Protein AF-A0A8S3RXL0-F1 (afdb_monomer_lite)

Organism: Mytilus edulis (NCBI:txid6550)

Foldseek 3Di:
DVVVVVPPPPPPDQPFPLRVDDFDDLVVLLVVLVPDVLLVLLLLLLQQLLLLLVLLVVCVVVLCVVVVLPDPPDPPVVSVVVVVVVVVVNVVSCCVSVVCVVVSLVLQPQQSPPHDSCNSVVVSVVSNNVNNVVNVVVVVDPPPDNPVSVVSNVVSVVVSVVSVVPRDRDRVVVVVRVVPDDD

Sequence (183 aa):
MITVFIYFNAPPTPPSETAGMKRTDFKAGTKKLFKMLKFWHIAFMFAIPSGVYGSWGSVLDVNLKPFGISQVRDGNQNAFKRCRVLYFTCIGGSILVGGAMPLFFELSCETTYPIGEGVTTGLMTLALNLTGSMFLLLSLIPNIGSIWPNWTLIGCIVITVPMLIAFKADYKRIDVDVDNKPD

pLDDT: mean 80.63, std 11.05, range [51.31, 94.56]

Radius of gyration: 21.78 Å; chains: 1; bounding box: 60×44×61 Å

Structure (mmCIF, N/CA/C/O backbone):
data_AF-A0A8S3RXL0-F1
#
_entry.id   AF-A0A8S3RXL0-F1
#
loop_
_atom_site.group_PDB
_atom_site.id
_atom_site.type_symbol
_atom_site.label_atom_id
_atom_site.label_alt_id
_atom_site.label_comp_id
_atom_site.label_asym_id
_atom_site.label_entity_id
_atom_site.label_seq_id
_atom_site.pdbx_PDB_ins_code
_atom_site.Cartn_x
_atom_site.Cartn_y
_atom_site.Cartn_z
_atom_site.occupancy
_atom_site.B_iso_or_equiv
_atom_site.auth_seq_id
_atom_site.auth_comp_id
_atom_site.auth_asym_id
_atom_site.auth_atom_id
_atom_site.pdbx_PDB_model_num
ATOM 1 N N . MET A 1 1 ? -15.072 23.318 2.470 1.00 56.69 1 MET A N 1
ATOM 2 C CA . MET A 1 1 ? -14.786 22.687 3.781 1.00 56.69 1 MET A CA 1
ATOM 3 C C . MET A 1 1 ? -15.713 23.150 4.907 1.00 56.69 1 MET A C 1
ATOM 5 O O . MET A 1 1 ? -16.059 22.319 5.728 1.00 56.69 1 MET A O 1
ATOM 9 N N . ILE A 1 2 ? -16.199 24.399 4.931 1.00 65.38 2 ILE A N 1
ATOM 10 C CA . ILE A 1 2 ? -17.134 24.884 5.973 1.00 65.38 2 ILE A CA 1
ATOM 11 C 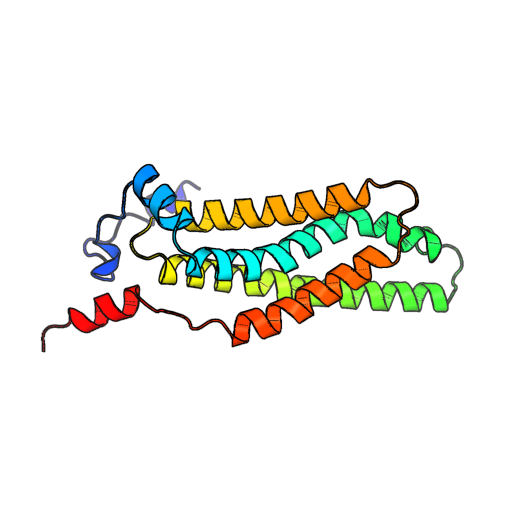C . ILE A 1 2 ? -18.509 24.177 5.920 1.00 65.38 2 ILE A C 1
ATOM 13 O O . ILE A 1 2 ? -19.096 23.886 6.954 1.00 65.38 2 ILE A O 1
ATOM 17 N N . THR A 1 3 ? -18.982 23.788 4.732 1.00 60.53 3 THR A N 1
ATOM 18 C CA . THR A 1 3 ? -20.267 23.086 4.530 1.00 60.53 3 THR A CA 1
ATOM 19 C C . THR A 1 3 ? -20.337 21.703 5.192 1.00 60.53 3 THR A C 1
ATOM 21 O O . THR A 1 3 ? -21.415 21.262 5.572 1.00 60.53 3 THR A O 1
ATOM 24 N N . VAL A 1 4 ? -19.195 21.028 5.376 1.00 65.25 4 VAL A N 1
ATOM 25 C CA . VAL A 1 4 ? -19.135 19.699 6.013 1.00 65.25 4 VAL A CA 1
ATOM 26 C C . VAL A 1 4 ? -19.498 19.797 7.496 1.00 65.25 4 VAL A C 1
ATOM 28 O O . VAL A 1 4 ? -20.237 18.957 7.993 1.00 65.25 4 VAL A O 1
ATOM 31 N N . PHE A 1 5 ? -19.064 20.862 8.176 1.00 64.38 5 PHE A N 1
ATOM 32 C CA . PHE A 1 5 ? -19.379 21.096 9.588 1.00 64.38 5 PHE A CA 1
ATOM 33 C C . PHE A 1 5 ? -20.847 21.470 9.827 1.00 64.38 5 PHE A C 1
ATOM 35 O O . PHE A 1 5 ? -21.363 21.224 10.909 1.00 64.38 5 PHE A O 1
ATOM 42 N N . ILE A 1 6 ? -21.526 22.038 8.824 1.00 68.25 6 ILE A N 1
ATOM 43 C CA . ILE A 1 6 ? -22.948 22.405 8.911 1.00 68.25 6 ILE A CA 1
ATOM 44 C C . ILE A 1 6 ? -23.845 21.185 8.636 1.00 68.25 6 ILE A C 1
ATOM 46 O O . ILE A 1 6 ? -24.902 21.052 9.246 1.00 68.25 6 ILE A O 1
ATOM 50 N N . TYR A 1 7 ? -23.426 20.285 7.738 1.00 65.75 7 TYR A N 1
ATOM 51 C CA . TYR A 1 7 ? -24.207 19.105 7.347 1.00 65.75 7 TYR A CA 1
ATOM 52 C C . TYR A 1 7 ? -24.039 17.910 8.306 1.00 65.75 7 TYR A C 1
ATOM 54 O O . TYR A 1 7 ? -24.987 17.165 8.524 1.00 65.75 7 TYR A O 1
ATOM 62 N N . PHE A 1 8 ? -22.859 17.734 8.913 1.00 62.66 8 PHE A N 1
ATOM 63 C CA . PHE A 1 8 ? -22.557 16.630 9.839 1.00 62.66 8 PHE A CA 1
ATOM 64 C C . PHE A 1 8 ? -22.743 17.014 11.316 1.00 62.66 8 PHE A C 1
ATOM 66 O O . PHE A 1 8 ? -21.878 16.745 12.151 1.00 62.66 8 PHE A O 1
ATOM 73 N N . ASN A 1 9 ? -23.880 17.611 11.676 1.00 62.53 9 ASN A N 1
ATOM 74 C CA . ASN A 1 9 ? -24.313 17.505 13.070 1.00 62.53 9 ASN A CA 1
ATOM 75 C C . ASN A 1 9 ? -24.676 16.037 13.315 1.00 62.53 9 ASN A C 1
ATOM 77 O O . ASN A 1 9 ? -25.524 15.486 12.614 1.00 62.53 9 ASN A O 1
ATOM 81 N N . ALA A 1 10 ? -23.960 15.390 14.239 1.00 63.06 10 ALA A N 1
ATOM 82 C CA . ALA A 1 10 ? -24.084 13.959 14.491 1.00 63.06 10 ALA A CA 1
ATOM 83 C C . ALA A 1 10 ? -25.563 13.580 14.720 1.00 63.06 10 ALA A C 1
ATOM 85 O O . ALA A 1 10 ? -26.230 14.246 15.519 1.00 63.06 10 ALA A O 1
ATOM 86 N N . PRO A 1 11 ? -26.092 12.559 14.018 1.00 64.69 11 PRO A N 1
ATOM 87 C CA . PRO A 1 11 ? -27.482 12.154 14.173 1.00 64.69 11 PRO A CA 1
ATOM 88 C C . PRO A 1 11 ? -27.779 11.780 15.640 1.00 64.69 11 PRO A C 1
ATOM 90 O O . PRO A 1 11 ? -26.897 11.246 16.315 1.00 64.69 11 PRO A O 1
ATOM 93 N N . PRO A 1 12 ? -29.002 12.042 16.146 1.00 66.19 12 PRO A N 1
ATOM 94 C CA . PRO A 1 12 ? -29.342 11.865 17.565 1.00 66.19 12 PRO A CA 1
ATOM 95 C C . PRO A 1 12 ? -29.183 10.433 18.084 1.00 66.19 12 PRO A C 1
ATOM 97 O O . PRO A 1 12 ? -28.989 10.227 19.280 1.00 66.19 12 PRO A O 1
ATOM 100 N N . THR A 1 13 ? -29.270 9.446 17.195 1.00 63.03 13 THR A N 1
ATOM 101 C CA . THR A 1 13 ? -29.093 8.029 17.499 1.00 63.03 13 THR A CA 1
ATOM 102 C C . THR A 1 13 ? -28.046 7.427 16.563 1.00 63.03 13 THR A C 1
ATOM 104 O O . THR A 1 13 ? -28.036 7.738 15.366 1.00 63.03 13 THR A O 1
ATOM 107 N N . PRO A 1 14 ? -27.128 6.591 17.084 1.00 64.38 14 PRO A N 1
ATOM 108 C CA . PRO A 1 14 ? -26.130 5.946 16.252 1.00 64.38 14 PRO A CA 1
ATOM 109 C C . PRO A 1 14 ? -26.826 5.004 15.255 1.00 64.38 14 PRO A C 1
ATOM 111 O O . PRO A 1 14 ? -27.780 4.319 15.619 1.00 64.38 14 PRO A O 1
ATOM 114 N N . PRO A 1 15 ? -26.360 4.942 13.998 1.00 65.56 15 PRO A N 1
ATOM 115 C CA . PRO A 1 15 ? -26.968 4.093 12.972 1.00 65.56 15 PRO A CA 1
ATOM 116 C C . PRO A 1 15 ? -26.785 2.583 13.233 1.00 65.56 15 PRO A C 1
ATOM 118 O O . PRO A 1 15 ? -27.453 1.782 12.588 1.00 65.56 15 PRO A O 1
ATOM 121 N N . SER A 1 16 ? -25.887 2.191 14.148 1.00 65.00 16 SER A N 1
ATOM 122 C CA . SER A 1 16 ? -25.687 0.813 14.625 1.00 65.00 16 SER A CA 1
ATOM 123 C C . SER A 1 16 ? -25.122 0.803 16.055 1.00 65.00 16 SER A C 1
ATOM 125 O O . SER A 1 16 ? -24.435 1.749 16.448 1.00 65.00 16 SER A O 1
ATOM 127 N N . GLU A 1 17 ? -25.340 -0.268 16.825 1.00 67.75 17 GLU A N 1
ATOM 128 C CA . GLU A 1 17 ? -24.752 -0.443 18.172 1.00 67.75 17 GLU A CA 1
ATOM 129 C C . GLU A 1 17 ? -23.215 -0.376 18.120 1.00 67.75 17 GLU A C 1
ATOM 131 O O . GLU A 1 17 ? -22.556 0.311 18.908 1.00 67.75 17 GLU A O 1
ATOM 136 N N . THR A 1 18 ? -22.624 -0.979 17.085 1.00 67.94 18 THR A N 1
ATOM 137 C CA . THR A 1 18 ? -21.187 -0.886 16.793 1.00 67.94 18 THR A CA 1
ATOM 138 C C . THR A 1 18 ? -20.679 0.534 16.521 1.00 67.94 18 THR A C 1
ATOM 140 O O . THR A 1 18 ? -19.485 0.7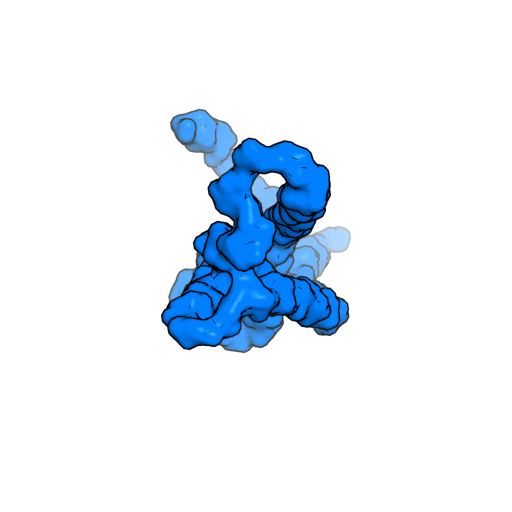84 16.715 1.00 67.94 18 THR A O 1
ATOM 143 N N . ALA A 1 19 ? -21.550 1.465 16.115 1.00 62.69 19 ALA A N 1
ATOM 144 C CA . ALA A 1 19 ? -21.222 2.880 15.931 1.00 62.69 19 ALA A CA 1
ATOM 145 C C . ALA A 1 19 ? -21.293 3.686 17.242 1.00 62.69 19 ALA A C 1
ATOM 147 O O . ALA A 1 19 ? -20.661 4.738 17.337 1.00 62.69 19 ALA A O 1
ATOM 148 N N . GLY A 1 20 ? -22.014 3.188 18.254 1.00 66.12 20 GLY A N 1
ATOM 149 C CA . GLY A 1 20 ? -22.050 3.761 19.605 1.00 66.12 20 GLY A CA 1
ATOM 150 C C . GLY A 1 20 ? -20.891 3.309 20.503 1.00 66.12 20 GLY A C 1
ATOM 151 O O . GLY A 1 20 ? -20.562 3.983 21.481 1.00 66.12 20 GLY A O 1
ATOM 152 N N . MET A 1 21 ? -20.232 2.192 20.175 1.00 69.69 21 MET A N 1
ATOM 153 C CA . MET A 1 21 ? -19.129 1.660 20.978 1.00 69.69 21 MET A CA 1
ATOM 154 C C . MET A 1 21 ? -17.854 2.513 20.911 1.00 69.69 21 MET A C 1
ATOM 156 O O . MET A 1 21 ? -17.328 2.846 19.845 1.00 69.69 21 MET A O 1
ATOM 160 N N . LYS A 1 22 ? -17.282 2.797 22.088 1.00 70.56 22 LYS A N 1
ATOM 161 C CA . LYS A 1 22 ? -16.009 3.512 22.216 1.00 70.56 22 LYS A CA 1
ATOM 162 C C . LYS A 1 22 ? -14.862 2.623 21.724 1.00 70.56 22 LYS A C 1
ATOM 164 O O . LYS A 1 22 ? -14.593 1.565 22.291 1.00 70.56 22 LYS A O 1
ATOM 169 N N . ARG A 1 23 ? -14.168 3.062 20.672 1.00 76.94 23 ARG A N 1
ATOM 170 C CA . ARG A 1 23 ? -13.001 2.347 20.131 1.00 76.94 23 ARG A CA 1
ATOM 171 C C . ARG A 1 23 ? -11.836 2.342 21.120 1.00 76.94 23 ARG A C 1
ATOM 173 O O . ARG A 1 23 ? -11.713 3.232 21.960 1.00 76.94 23 ARG A O 1
ATOM 180 N N . THR A 1 24 ? -10.967 1.340 21.006 1.00 79.69 24 THR A N 1
ATOM 181 C CA . THR A 1 24 ? -9.806 1.191 21.899 1.00 79.69 24 THR A CA 1
ATOM 182 C C . THR A 1 24 ? -8.818 2.349 21.757 1.00 79.69 24 THR A C 1
ATOM 184 O O . THR A 1 24 ? -8.573 2.804 20.638 1.00 79.69 24 THR A O 1
ATOM 187 N N . ASP A 1 25 ? -8.161 2.734 22.854 1.00 82.25 25 ASP A N 1
ATOM 188 C CA . ASP A 1 25 ? -7.094 3.742 22.850 1.00 82.25 25 ASP A CA 1
ATOM 189 C C . ASP A 1 25 ? -5.985 3.435 21.836 1.00 82.25 25 ASP A C 1
ATOM 191 O O . ASP A 1 25 ? -5.591 2.280 21.659 1.00 82.25 25 ASP A O 1
ATOM 195 N N . PHE A 1 26 ? -5.407 4.483 21.238 1.00 82.12 26 PHE A N 1
ATOM 196 C CA . PHE A 1 26 ? -4.396 4.381 20.178 1.00 82.12 26 PHE A CA 1
ATOM 197 C C . PHE A 1 26 ? -3.243 3.436 20.540 1.00 82.12 26 PHE A C 1
ATOM 199 O O . PHE A 1 26 ? -2.957 2.487 19.819 1.00 82.12 26 PHE A O 1
ATOM 206 N N . LYS A 1 27 ? -2.597 3.640 21.695 1.00 84.31 27 LYS A N 1
ATOM 207 C CA . LYS A 1 27 ? -1.425 2.845 22.106 1.00 84.31 27 LYS A CA 1
ATOM 208 C C . LYS A 1 27 ? -1.774 1.370 22.336 1.00 84.31 27 LYS A C 1
ATOM 210 O O . LYS A 1 27 ? -0.992 0.487 21.977 1.00 84.31 27 LYS A O 1
ATOM 215 N N . ALA A 1 28 ? -2.941 1.107 22.923 1.00 86.38 28 ALA A N 1
ATOM 216 C CA . ALA A 1 28 ? -3.430 -0.245 23.170 1.00 86.38 28 ALA A CA 1
ATOM 217 C C . ALA A 1 28 ? -3.821 -0.940 21.857 1.00 86.38 28 ALA A C 1
ATOM 219 O O . ALA A 1 28 ? -3.406 -2.078 21.623 1.00 86.38 28 ALA A O 1
ATOM 220 N N . GLY A 1 29 ? -4.537 -0.230 20.981 1.00 85.69 29 GLY A N 1
ATOM 221 C CA . GLY A 1 29 ? -4.917 -0.674 19.643 1.00 85.69 29 GLY A CA 1
ATOM 222 C C . GLY A 1 29 ? -3.699 -1.015 18.791 1.00 85.69 29 GLY A C 1
ATOM 223 O O . GLY A 1 29 ? -3.606 -2.131 18.294 1.00 85.69 29 GLY A O 1
ATOM 224 N N . THR A 1 30 ? -2.706 -0.126 18.730 1.00 88.25 30 THR A N 1
ATOM 225 C CA . THR A 1 30 ? -1.444 -0.354 18.013 1.00 88.25 30 THR A CA 1
ATOM 226 C C . THR A 1 30 ? -0.732 -1.604 18.526 1.00 88.25 30 THR A C 1
ATOM 228 O O . THR A 1 30 ? -0.424 -2.505 17.747 1.00 88.25 30 THR A O 1
ATOM 231 N N . LYS A 1 31 ? -0.524 -1.730 19.847 1.00 89.62 31 LYS A N 1
ATOM 232 C CA . LYS A 1 31 ? 0.142 -2.909 20.436 1.00 89.62 31 LYS A CA 1
ATOM 233 C C . LYS A 1 31 ? -0.610 -4.210 20.141 1.00 89.62 31 LYS A C 1
ATOM 235 O O . LYS A 1 31 ? 0.026 -5.244 19.934 1.00 89.62 31 LYS A O 1
ATOM 240 N N . LYS A 1 32 ? -1.944 -4.173 20.147 1.00 89.00 32 LYS A N 1
ATOM 241 C CA . LYS A 1 32 ? -2.793 -5.319 19.805 1.00 89.00 32 LYS A CA 1
ATOM 242 C C . LYS A 1 32 ? -2.653 -5.673 18.326 1.00 89.00 32 LYS A C 1
ATOM 244 O O . LYS A 1 32 ? -2.426 -6.836 18.010 1.00 89.00 32 LYS A O 1
ATOM 249 N N . LEU A 1 33 ? -2.701 -4.675 17.451 1.00 89.50 33 LEU A N 1
ATOM 250 C CA . LEU A 1 33 ? -2.641 -4.837 16.004 1.00 89.50 33 LEU A CA 1
ATOM 251 C C . LEU A 1 33 ? -1.317 -5.451 15.538 1.00 89.50 33 LEU A C 1
ATOM 253 O O . LEU A 1 33 ? -1.324 -6.388 14.746 1.00 89.50 33 LEU A O 1
ATOM 257 N N . PHE A 1 34 ? -0.193 -5.027 16.125 1.00 89.75 34 PHE A N 1
ATOM 258 C CA . PHE A 1 34 ? 1.119 -5.629 15.856 1.00 89.75 34 PHE A CA 1
ATOM 259 C C . PHE A 1 34 ? 1.166 -7.141 16.127 1.00 89.75 34 PHE A C 1
ATOM 261 O O . PHE A 1 34 ? 1.922 -7.846 15.467 1.00 89.75 34 PHE A O 1
ATOM 268 N N . LYS A 1 35 ? 0.357 -7.649 17.066 1.00 88.25 35 LYS A N 1
ATOM 269 C CA . LYS A 1 35 ? 0.287 -9.079 17.410 1.00 88.25 35 LYS A CA 1
ATOM 270 C C . LYS A 1 35 ? -0.724 -9.863 16.568 1.00 88.25 35 LYS A C 1
ATOM 272 O O . LYS A 1 35 ? -0.770 -11.087 16.662 1.00 88.25 35 LYS A O 1
ATOM 277 N N . MET A 1 36 ? -1.559 -9.191 15.777 1.00 88.50 36 MET A N 1
ATOM 278 C CA . MET A 1 36 ? -2.604 -9.839 14.990 1.00 88.50 36 MET A CA 1
ATOM 279 C C . MET A 1 36 ? -2.040 -10.324 13.654 1.00 88.50 36 MET A C 1
ATOM 281 O O . MET A 1 36 ? -1.919 -9.558 12.704 1.00 88.50 36 MET A O 1
ATOM 285 N N . LEU A 1 37 ? -1.748 -11.623 13.549 1.00 88.19 37 LEU A N 1
ATOM 286 C CA . LEU A 1 37 ? -1.218 -12.208 12.311 1.00 88.19 37 LEU A CA 1
ATOM 287 C C . LEU A 1 37 ? -2.176 -12.033 11.118 1.00 88.19 37 LEU A C 1
ATOM 289 O O . LEU A 1 37 ? -1.734 -11.729 10.016 1.00 88.19 37 LEU A O 1
ATOM 293 N N . LYS A 1 38 ? -3.492 -12.133 11.356 1.00 88.50 38 LYS A N 1
ATOM 294 C CA . LYS A 1 38 ? -4.525 -11.893 10.332 1.00 88.50 38 LYS A CA 1
ATOM 295 C C . LYS A 1 38 ? -4.448 -10.479 9.745 1.00 88.50 38 LYS A C 1
ATOM 297 O O . LYS A 1 38 ? -4.608 -10.320 8.542 1.00 88.50 38 LYS A O 1
ATOM 302 N N . PHE A 1 39 ? -4.150 -9.473 10.574 1.00 91.06 39 PHE A N 1
ATOM 303 C CA . PHE A 1 39 ? -3.958 -8.104 10.096 1.00 91.06 39 PHE A CA 1
ATOM 304 C C . PHE A 1 39 ? -2.756 -8.015 9.158 1.00 91.06 39 PHE A C 1
ATOM 306 O O . PHE A 1 39 ? -2.882 -7.472 8.068 1.00 91.06 39 PHE A O 1
ATOM 313 N N . TRP A 1 40 ? -1.615 -8.593 9.544 1.00 91.44 40 TRP A N 1
ATOM 314 C CA . TRP A 1 40 ? -0.418 -8.591 8.702 1.00 91.44 40 TRP A CA 1
ATOM 315 C C . TRP A 1 40 ? -0.622 -9.333 7.385 1.00 91.44 40 TRP A C 1
ATOM 317 O O . TRP A 1 40 ? -0.122 -8.884 6.360 1.00 91.44 40 TRP A O 1
ATOM 327 N N . HIS A 1 41 ? -1.407 -10.410 7.382 1.00 91.25 41 HIS A N 1
ATOM 328 C CA . HIS A 1 41 ? -1.780 -11.110 6.153 1.00 91.25 41 HIS A CA 1
ATOM 329 C C . HIS A 1 41 ? -2.506 -10.169 5.179 1.00 91.25 41 HIS A C 1
ATOM 331 O O . HIS A 1 41 ? -2.092 -10.049 4.029 1.00 91.25 41 HIS A O 1
ATOM 337 N N . ILE A 1 42 ? -3.523 -9.431 5.642 1.00 91.88 42 ILE A N 1
ATOM 338 C CA . ILE A 1 42 ? -4.243 -8.433 4.826 1.00 91.88 42 ILE A CA 1
ATOM 339 C C . ILE A 1 42 ? -3.335 -7.271 4.430 1.00 91.88 42 ILE A C 1
ATOM 341 O O . ILE A 1 42 ? -3.329 -6.850 3.273 1.00 91.88 42 ILE A O 1
ATOM 345 N N . ALA A 1 43 ? -2.536 -6.778 5.375 1.00 92.25 43 ALA A N 1
ATOM 346 C CA . ALA A 1 43 ? -1.611 -5.685 5.138 1.00 92.25 43 ALA A CA 1
ATOM 347 C C . ALA A 1 43 ? -0.606 -6.043 4.037 1.00 92.25 43 ALA A C 1
ATOM 349 O O . ALA A 1 43 ? -0.379 -5.218 3.162 1.00 92.25 43 ALA A O 1
ATOM 350 N N . PHE A 1 44 ? -0.060 -7.264 4.014 1.00 90.94 44 PHE A N 1
ATOM 351 C CA . PHE A 1 44 ? 0.858 -7.708 2.961 1.00 90.94 44 PHE A CA 1
ATOM 352 C C . PHE A 1 44 ? 0.160 -7.984 1.629 1.00 90.94 44 PHE A C 1
ATOM 354 O O . PHE A 1 44 ? 0.708 -7.614 0.590 1.00 90.94 44 PHE A O 1
ATOM 361 N N . MET A 1 45 ? -1.055 -8.545 1.642 1.00 91.00 45 MET A N 1
ATOM 362 C CA . MET A 1 45 ? -1.862 -8.705 0.423 1.00 91.00 45 MET A CA 1
ATOM 363 C C . MET A 1 45 ? -2.082 -7.371 -0.295 1.00 91.00 45 MET A C 1
ATOM 365 O O . MET A 1 45 ? -2.027 -7.322 -1.521 1.00 91.00 45 MET A O 1
ATOM 369 N N . PHE A 1 46 ? -2.287 -6.297 0.468 1.00 91.62 46 PHE A N 1
ATOM 370 C CA . PHE A 1 46 ? -2.429 -4.942 -0.052 1.00 91.62 46 PHE A CA 1
ATOM 371 C C . PHE A 1 46 ? -1.081 -4.289 -0.401 1.00 91.62 46 PHE A C 1
ATOM 373 O O . PHE A 1 46 ? -0.906 -3.768 -1.505 1.00 91.62 46 PHE A O 1
ATOM 380 N N . ALA A 1 47 ? -0.132 -4.300 0.539 1.00 92.50 47 ALA A N 1
ATOM 381 C CA . ALA A 1 47 ? 1.098 -3.516 0.476 1.00 92.50 47 ALA A CA 1
ATOM 382 C C . ALA A 1 47 ? 2.079 -4.008 -0.590 1.00 92.50 47 ALA A C 1
ATOM 384 O O . ALA A 1 47 ? 2.728 -3.179 -1.224 1.00 92.50 47 ALA A O 1
ATOM 385 N N . ILE A 1 48 ? 2.175 -5.324 -0.814 1.00 91.81 48 ILE A N 1
ATOM 386 C CA . ILE A 1 48 ? 3.095 -5.905 -1.800 1.00 91.81 48 ILE A CA 1
ATOM 387 C C . ILE A 1 48 ? 2.765 -5.425 -3.222 1.00 91.81 48 ILE A C 1
ATOM 389 O O . ILE A 1 48 ? 3.591 -4.724 -3.810 1.00 91.81 48 ILE A O 1
ATOM 393 N N . PRO A 1 49 ? 1.584 -5.729 -3.792 1.00 91.00 49 PRO A N 1
ATOM 394 C CA . PRO A 1 49 ? 1.266 -5.317 -5.156 1.00 91.00 49 PRO A CA 1
ATOM 395 C C . PRO A 1 49 ? 1.154 -3.795 -5.283 1.00 91.00 49 PRO A C 1
ATOM 397 O O . PRO A 1 49 ? 1.682 -3.226 -6.235 1.00 91.00 49 PRO A O 1
ATOM 400 N N . SER A 1 50 ? 0.532 -3.116 -4.316 1.00 91.12 50 SER A N 1
ATOM 401 C CA . SER A 1 50 ? 0.308 -1.668 -4.390 1.00 91.12 50 SER A CA 1
ATOM 402 C C . SER A 1 50 ? 1.598 -0.863 -4.219 1.00 91.12 50 SER A C 1
ATOM 404 O O . SER A 1 50 ? 1.808 0.127 -4.919 1.00 91.12 50 SER A O 1
ATOM 406 N N . GLY A 1 51 ? 2.480 -1.291 -3.311 1.00 91.81 51 GLY A N 1
ATOM 407 C CA . GLY A 1 51 ? 3.750 -0.620 -3.034 1.00 91.81 51 GLY A CA 1
ATOM 408 C C . GLY A 1 51 ? 4.728 -0.802 -4.185 1.00 91.81 51 GLY A C 1
ATOM 409 O O . GLY A 1 51 ? 5.324 0.168 -4.649 1.00 91.81 51 GLY A O 1
ATOM 410 N N . VAL A 1 52 ? 4.823 -2.027 -4.716 1.00 91.88 52 VAL A N 1
ATOM 411 C CA . VAL A 1 52 ? 5.631 -2.313 -5.908 1.00 91.88 52 VAL A CA 1
ATOM 412 C C . VAL A 1 52 ? 5.092 -1.567 -7.125 1.00 91.88 52 VAL A C 1
ATOM 414 O O . VAL A 1 52 ? 5.884 -0.978 -7.850 1.00 91.88 52 VAL A O 1
ATOM 417 N N . TYR A 1 53 ? 3.773 -1.521 -7.337 1.00 89.94 53 TYR A N 1
ATOM 418 C CA . TYR A 1 53 ? 3.186 -0.778 -8.457 1.00 89.94 53 TYR A CA 1
ATOM 419 C C . TYR A 1 53 ? 3.472 0.729 -8.375 1.00 89.94 53 TYR A C 1
ATOM 421 O O . TYR A 1 53 ? 3.905 1.331 -9.361 1.00 89.94 53 TYR A O 1
ATOM 429 N N . GLY A 1 54 ? 3.301 1.328 -7.191 1.00 88.81 54 GLY A N 1
ATOM 430 C CA . GLY A 1 54 ? 3.598 2.743 -6.961 1.00 88.81 54 GLY A CA 1
ATOM 431 C C . GLY A 1 54 ? 5.065 3.092 -7.228 1.00 88.81 54 GLY A C 1
ATOM 432 O O . GLY A 1 54 ? 5.355 4.077 -7.905 1.00 88.81 54 GLY A O 1
ATOM 433 N N . SER A 1 55 ? 5.994 2.255 -6.762 1.00 91.31 55 SER A N 1
ATOM 434 C CA . SER A 1 55 ? 7.434 2.458 -6.966 1.00 91.31 55 SER A CA 1
ATOM 435 C C . SER A 1 55 ? 7.925 2.072 -8.363 1.00 91.31 55 SER A C 1
ATOM 437 O O . SER A 1 55 ? 8.877 2.662 -8.875 1.00 91.31 55 SER A O 1
ATOM 439 N N . TRP A 1 56 ? 7.274 1.117 -9.024 1.00 90.44 56 TRP A N 1
ATOM 440 C CA . TRP A 1 56 ? 7.559 0.774 -10.415 1.00 90.44 56 TRP A CA 1
ATOM 441 C C . TRP A 1 56 ? 7.315 1.972 -11.341 1.00 90.44 56 TRP A C 1
ATOM 443 O O . TRP A 1 56 ? 8.126 2.236 -12.231 1.00 90.44 56 TRP A O 1
ATOM 453 N N . GLY A 1 57 ? 6.267 2.759 -11.073 1.00 87.06 57 GLY A N 1
ATOM 454 C CA . GLY A 1 57 ? 5.969 3.983 -11.819 1.00 87.06 57 GLY A CA 1
ATOM 455 C C . GLY A 1 57 ? 7.137 4.978 -11.874 1.00 87.06 57 GLY A C 1
ATOM 456 O O . GLY A 1 57 ? 7.361 5.586 -12.918 1.00 87.06 57 GLY A O 1
ATOM 457 N N . SER A 1 58 ? 7.941 5.102 -10.808 1.00 87.50 58 SER A N 1
ATOM 458 C CA . SER A 1 58 ? 9.085 6.030 -10.789 1.00 87.50 58 SER A CA 1
ATOM 459 C C . SER A 1 58 ? 10.320 5.526 -11.539 1.00 87.50 58 SER A C 1
ATOM 461 O O . SER A 1 58 ? 11.152 6.331 -11.947 1.00 87.50 58 SER A O 1
ATOM 463 N N . VAL A 1 59 ? 10.456 4.210 -11.738 1.00 86.38 59 VAL A N 1
ATOM 464 C CA . VAL A 1 59 ? 11.584 3.610 -12.485 1.00 86.38 59 VAL A CA 1
ATOM 465 C C . VAL A 1 59 ? 11.222 3.270 -13.932 1.00 86.38 59 VAL A C 1
ATOM 467 O O . VAL A 1 59 ? 12.074 2.816 -14.698 1.00 86.38 59 VAL A O 1
ATOM 470 N N . LEU A 1 60 ? 9.972 3.519 -14.330 1.00 83.81 60 LEU A N 1
ATOM 471 C CA . LEU A 1 60 ? 9.465 3.210 -15.660 1.00 83.81 60 LEU A CA 1
ATOM 472 C C . LEU A 1 60 ? 10.291 3.881 -16.765 1.00 83.81 60 LEU A C 1
ATOM 474 O O . LEU A 1 60 ? 10.632 3.219 -17.737 1.00 83.81 60 LEU A O 1
ATOM 478 N N . ASP A 1 61 ? 10.693 5.145 -16.602 1.00 79.69 61 ASP A N 1
ATOM 479 C CA . ASP A 1 61 ? 11.527 5.839 -17.597 1.00 79.69 61 ASP A CA 1
ATOM 480 C C . ASP A 1 61 ? 12.854 5.103 -17.856 1.00 79.69 61 ASP A C 1
ATOM 482 O O . ASP A 1 61 ? 13.214 4.824 -19.001 1.00 79.69 61 ASP A O 1
ATOM 486 N N . VAL A 1 62 ? 13.546 4.685 -16.791 1.00 78.94 62 VAL A N 1
ATOM 487 C CA . VAL A 1 62 ? 14.801 3.922 -16.889 1.00 78.94 62 VAL A CA 1
ATOM 488 C C . VAL A 1 62 ? 14.571 2.575 -17.575 1.00 78.94 62 VAL A C 1
ATOM 490 O O . VAL A 1 62 ? 15.385 2.164 -18.405 1.00 78.94 62 VAL A O 1
ATOM 493 N N . ASN A 1 63 ? 13.436 1.926 -17.303 1.00 77.06 63 ASN A N 1
ATOM 494 C CA . ASN A 1 63 ? 13.065 0.670 -17.952 1.00 77.06 63 ASN A CA 1
ATOM 495 C C . ASN A 1 63 ? 12.780 0.825 -19.450 1.00 77.06 63 ASN A C 1
ATOM 497 O O . ASN A 1 63 ? 12.964 -0.131 -20.205 1.00 77.06 63 ASN A O 1
ATOM 501 N N . LEU A 1 64 ? 12.361 2.012 -19.895 1.00 76.94 64 LEU A N 1
ATOM 502 C CA . LEU A 1 64 ? 12.005 2.296 -21.285 1.00 76.94 64 LEU A CA 1
ATOM 503 C C . LEU A 1 64 ? 13.186 2.766 -22.147 1.00 76.94 64 LEU A C 1
ATOM 505 O O . LEU A 1 64 ? 13.109 2.667 -23.377 1.00 76.94 64 LEU A O 1
ATOM 509 N N . LYS A 1 65 ? 14.296 3.210 -21.539 1.00 76.06 65 LYS A N 1
ATOM 510 C CA . LYS A 1 65 ? 15.511 3.649 -22.258 1.00 76.06 65 LYS A CA 1
ATOM 511 C C . LYS A 1 65 ? 16.044 2.614 -23.263 1.00 76.06 65 LYS A C 1
ATOM 513 O O . LYS A 1 65 ? 16.253 2.994 -24.415 1.00 76.06 65 LYS A O 1
ATOM 518 N N . PRO A 1 66 ? 16.192 1.317 -22.919 1.00 71.12 66 PRO A N 1
ATOM 519 C CA . PRO A 1 66 ? 16.688 0.305 -23.859 1.00 71.12 66 PRO A CA 1
ATOM 520 C C . PRO A 1 66 ? 15.755 0.056 -25.049 1.00 71.12 66 PRO A C 1
ATOM 522 O O . PRO A 1 66 ? 16.175 -0.488 -26.066 1.00 71.12 66 PRO A O 1
ATOM 525 N N . PHE A 1 67 ? 14.481 0.443 -24.938 1.00 70.19 67 PHE A N 1
ATOM 526 C CA . PHE A 1 67 ? 13.482 0.231 -25.982 1.00 70.19 67 PHE A CA 1
ATOM 527 C C . PHE A 1 67 ? 13.383 1.394 -26.977 1.00 70.19 67 PHE A C 1
ATOM 529 O O . PHE A 1 67 ? 12.574 1.312 -27.904 1.00 70.19 67 PHE A O 1
ATOM 536 N N . GLY A 1 68 ? 14.183 2.456 -26.807 1.00 64.44 68 GLY A N 1
ATOM 537 C CA . GLY A 1 68 ? 14.197 3.618 -27.704 1.00 64.44 68 GLY A CA 1
ATOM 538 C C . GLY A 1 68 ? 12.925 4.471 -27.637 1.00 64.44 68 GLY A C 1
ATOM 539 O O . GLY A 1 68 ? 12.670 5.272 -28.528 1.00 64.44 68 GLY A O 1
ATOM 540 N N . ILE A 1 69 ? 12.111 4.302 -26.590 1.00 63.47 69 ILE A N 1
ATOM 541 C CA . ILE A 1 69 ? 10.805 4.971 -26.440 1.00 63.47 69 ILE A CA 1
ATOM 542 C C . ILE A 1 69 ? 10.955 6.437 -25.985 1.00 63.47 69 ILE A C 1
ATOM 544 O O . ILE A 1 69 ? 10.027 7.228 -26.123 1.00 63.47 69 ILE A O 1
ATOM 548 N N . SER A 1 70 ? 12.146 6.831 -25.520 1.00 57.28 70 SER A N 1
ATOM 549 C CA . SER A 1 70 ? 12.443 8.190 -25.040 1.00 57.28 70 SER A CA 1
ATOM 550 C C . SER A 1 70 ? 12.389 9.268 -26.142 1.00 57.28 70 SER A C 1
ATOM 552 O O . SER A 1 70 ? 12.295 10.452 -25.829 1.00 57.28 70 SER A O 1
ATOM 554 N N . GLN A 1 71 ? 12.377 8.902 -27.433 1.00 54.19 71 GLN A N 1
ATOM 555 C CA . GLN A 1 71 ? 12.227 9.863 -28.534 1.00 54.19 71 GLN A CA 1
ATOM 556 C C . GLN A 1 71 ? 11.315 9.321 -29.644 1.00 54.19 71 GLN A C 1
ATOM 558 O O . GLN A 1 71 ? 11.751 8.628 -30.559 1.00 54.19 71 GLN A O 1
ATOM 563 N N . VAL A 1 72 ? 10.027 9.676 -29.597 1.00 56.31 72 VAL A N 1
ATOM 564 C CA . VAL A 1 72 ? 9.067 9.453 -30.697 1.00 56.31 72 VAL A CA 1
ATOM 565 C C . VAL A 1 72 ? 9.381 10.428 -31.840 1.00 56.31 72 VAL A C 1
ATOM 567 O O . VAL A 1 72 ? 8.647 11.389 -32.057 1.00 56.31 72 VAL A O 1
ATOM 570 N N . ARG A 1 73 ? 10.512 10.248 -32.533 1.00 57.44 73 ARG A N 1
ATOM 571 C CA . ARG A 1 73 ? 10.908 11.128 -33.647 1.00 57.44 73 ARG A CA 1
ATOM 572 C C . ARG A 1 73 ? 10.892 10.469 -35.031 1.00 57.44 73 ARG A C 1
ATOM 574 O O . ARG A 1 73 ? 10.757 11.195 -36.004 1.00 57.44 73 ARG A O 1
ATOM 581 N N . ASP A 1 74 ? 10.843 9.137 -35.135 1.00 55.38 74 ASP A N 1
ATOM 582 C CA . ASP A 1 74 ? 11.144 8.477 -36.424 1.00 55.38 74 ASP A CA 1
ATOM 583 C C . ASP A 1 74 ? 10.006 7.681 -37.090 1.00 55.38 74 ASP A C 1
ATOM 585 O O . ASP A 1 74 ? 10.260 6.874 -37.979 1.00 55.38 74 ASP A O 1
ATOM 589 N N . GLY A 1 75 ? 8.735 7.846 -36.703 1.00 61.56 75 GLY A N 1
ATOM 590 C CA . GLY A 1 75 ? 7.617 7.196 -37.425 1.00 61.56 75 GLY A CA 1
ATOM 591 C C . GLY A 1 75 ? 7.664 5.654 -37.463 1.00 61.56 75 GLY A C 1
ATOM 592 O O . GLY A 1 75 ? 6.903 5.018 -38.191 1.00 61.56 75 GLY A O 1
ATOM 593 N N . ASN A 1 76 ? 8.538 5.029 -36.668 1.00 68.94 76 ASN A N 1
ATOM 594 C CA . ASN A 1 76 ? 8.718 3.585 -36.629 1.00 68.94 76 ASN A CA 1
ATOM 595 C C . ASN A 1 76 ? 7.479 2.914 -36.017 1.00 68.94 76 ASN A C 1
ATOM 597 O O . ASN A 1 76 ? 7.222 3.000 -34.811 1.00 68.94 76 ASN A O 1
ATOM 601 N N . GLN A 1 77 ? 6.729 2.187 -36.845 1.00 70.94 77 GLN A N 1
ATOM 602 C CA . GLN A 1 77 ? 5.506 1.487 -36.451 1.00 70.94 77 GLN A CA 1
ATOM 603 C C . GLN A 1 77 ? 5.719 0.514 -35.275 1.00 70.94 77 GLN A C 1
ATOM 605 O O . GLN A 1 77 ? 4.801 0.298 -34.480 1.00 70.94 77 GLN A O 1
ATOM 610 N N . ASN A 1 78 ? 6.924 -0.041 -35.109 1.00 71.19 78 ASN A N 1
ATOM 611 C CA . ASN A 1 78 ? 7.246 -0.933 -33.993 1.00 71.19 78 ASN A CA 1
ATOM 612 C C . ASN A 1 78 ? 7.399 -0.178 -32.666 1.00 71.19 78 ASN A C 1
ATOM 614 O O . ASN A 1 78 ? 6.960 -0.681 -31.630 1.00 71.19 78 ASN A O 1
ATOM 618 N N . ALA A 1 79 ? 7.951 1.039 -32.688 1.00 69.56 79 ALA A N 1
ATOM 619 C CA . ALA A 1 79 ? 8.010 1.901 -31.507 1.00 69.56 79 ALA A CA 1
ATOM 620 C C . ALA A 1 79 ? 6.595 2.319 -31.078 1.00 69.56 79 ALA A C 1
ATOM 622 O O . ALA A 1 79 ? 6.236 2.195 -29.908 1.00 69.56 79 ALA A O 1
ATOM 623 N N . PHE A 1 80 ? 5.744 2.681 -32.042 1.00 70.69 80 PHE A N 1
ATOM 624 C CA . PHE A 1 80 ? 4.348 3.034 -31.777 1.00 70.69 80 PHE A CA 1
ATOM 625 C C . PHE A 1 80 ? 3.540 1.869 -31.178 1.00 70.69 80 PHE A C 1
ATOM 627 O O . PHE A 1 80 ? 2.807 2.052 -30.203 1.00 70.69 80 PHE A O 1
ATOM 634 N N . LYS A 1 81 ? 3.704 0.648 -31.711 1.00 74.75 81 LYS A N 1
ATOM 635 C CA . LYS A 1 81 ? 3.074 -0.566 -31.158 1.00 74.75 81 LYS A CA 1
ATOM 636 C C . LYS A 1 81 ? 3.495 -0.820 -29.705 1.00 74.75 81 LYS A C 1
ATOM 638 O O . LYS A 1 81 ? 2.633 -1.107 -28.878 1.00 74.75 81 LYS A O 1
ATOM 643 N N . ARG A 1 82 ? 4.785 -0.672 -29.378 1.00 75.44 82 ARG A N 1
ATOM 644 C CA . ARG A 1 82 ? 5.307 -0.867 -28.011 1.00 75.44 82 ARG A CA 1
ATOM 645 C C . ARG A 1 82 ? 4.745 0.160 -27.028 1.00 75.44 82 ARG A C 1
ATOM 647 O O . ARG A 1 82 ? 4.274 -0.230 -25.963 1.00 75.44 82 ARG A O 1
ATOM 654 N N . CYS A 1 83 ? 4.705 1.439 -27.409 1.00 73.94 83 CYS A N 1
ATOM 655 C CA . CYS A 1 83 ? 4.106 2.491 -26.583 1.00 73.94 83 CYS A CA 1
ATOM 656 C C . CYS A 1 83 ? 2.624 2.224 -26.300 1.00 73.94 83 CYS A C 1
ATOM 658 O O . CYS A 1 83 ? 2.180 2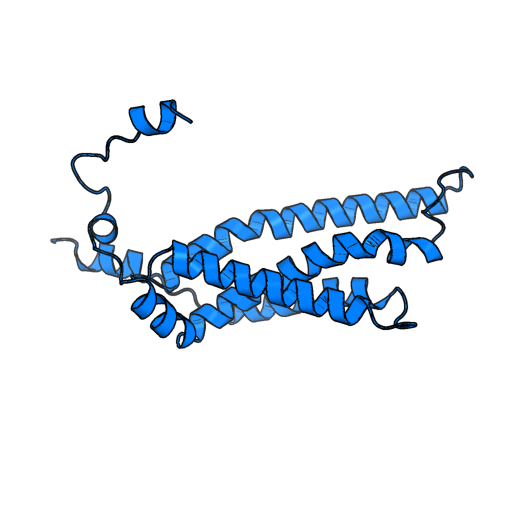.383 -25.167 1.00 73.94 83 CYS A O 1
ATOM 660 N N . ARG A 1 84 ? 1.861 1.777 -27.307 1.00 77.38 84 ARG A N 1
ATOM 661 C CA . ARG A 1 84 ? 0.439 1.450 -27.132 1.00 77.38 84 ARG A CA 1
ATOM 662 C C . ARG A 1 84 ? 0.222 0.324 -26.130 1.00 77.38 84 ARG A C 1
ATOM 664 O O . ARG A 1 84 ? -0.624 0.468 -25.255 1.00 77.38 84 ARG A O 1
ATOM 671 N N . VAL A 1 85 ? 0.974 -0.772 -26.246 1.00 80.38 85 VAL A N 1
ATOM 672 C CA . VAL A 1 85 ? 0.863 -1.902 -25.309 1.00 80.38 85 VAL A CA 1
ATOM 673 C C . VAL A 1 85 ? 1.161 -1.441 -23.883 1.00 80.38 85 VAL A C 1
ATOM 675 O O . VAL A 1 85 ? 0.354 -1.700 -22.998 1.00 80.38 85 VAL A O 1
ATOM 678 N N . LEU A 1 86 ? 2.241 -0.676 -23.685 1.00 81.69 86 LEU A N 1
ATOM 679 C CA . LEU A 1 86 ? 2.595 -0.111 -22.379 1.00 81.69 86 LEU A CA 1
ATOM 680 C C . LEU A 1 86 ? 1.473 0.760 -21.803 1.00 81.69 86 LEU A C 1
ATOM 682 O O . LEU A 1 86 ? 1.076 0.564 -20.657 1.00 81.69 86 LEU A O 1
ATOM 686 N N . TYR A 1 87 ? 0.911 1.664 -22.608 1.00 82.81 87 TYR A N 1
ATOM 687 C CA . TYR A 1 87 ? -0.204 2.517 -22.193 1.00 82.81 87 TYR A CA 1
ATOM 688 C C . TYR A 1 87 ? -1.410 1.705 -21.710 1.00 82.81 87 TYR A C 1
ATOM 690 O O . TYR A 1 87 ? -1.914 1.953 -20.615 1.00 82.81 87 TYR A O 1
ATOM 698 N N . PHE A 1 88 ? -1.851 0.710 -22.487 1.00 84.69 88 PHE A N 1
ATOM 699 C CA . PHE A 1 88 ? -2.979 -0.137 -22.090 1.00 84.69 88 PHE A CA 1
ATOM 700 C C . PHE A 1 88 ? -2.675 -0.947 -20.824 1.00 84.69 88 PHE A C 1
ATOM 702 O O . PHE A 1 88 ? -3.538 -1.043 -19.953 1.00 84.69 88 PHE A O 1
ATOM 709 N N . THR A 1 89 ? -1.455 -1.478 -20.678 1.00 83.88 89 THR A N 1
ATOM 710 C CA . THR A 1 89 ? -1.069 -2.234 -19.476 1.00 83.88 89 THR A CA 1
ATOM 711 C C . THR A 1 89 ? -0.992 -1.359 -18.228 1.00 83.88 89 THR A C 1
ATOM 713 O O . THR A 1 89 ? -1.458 -1.784 -17.174 1.00 83.88 89 THR A O 1
ATOM 716 N N . CYS A 1 90 ? -0.483 -0.126 -18.335 1.00 84.81 90 CYS A N 1
ATOM 717 C CA . CYS A 1 90 ? -0.430 0.812 -17.212 1.00 84.81 90 CYS A CA 1
ATOM 718 C C . CYS A 1 90 ? -1.834 1.241 -16.780 1.00 84.81 90 CYS A C 1
ATOM 720 O O . CYS A 1 90 ? -2.144 1.248 -15.595 1.00 84.81 90 CYS A O 1
ATOM 722 N N . ILE A 1 91 ? -2.711 1.573 -17.732 1.00 87.38 91 ILE A N 1
ATOM 723 C CA . ILE A 1 91 ? -4.085 1.980 -17.410 1.00 87.38 91 ILE A CA 1
ATOM 724 C C . ILE A 1 91 ? -4.845 0.814 -16.769 1.00 87.38 91 ILE A C 1
ATOM 726 O O . ILE A 1 91 ? -5.454 0.989 -15.715 1.00 87.38 91 ILE A O 1
ATOM 730 N N . GLY A 1 92 ? -4.769 -0.380 -17.364 1.00 87.12 92 GLY A N 1
ATOM 731 C CA . GLY A 1 92 ? -5.404 -1.576 -16.810 1.00 87.12 92 GLY A CA 1
ATOM 732 C C . GLY A 1 92 ? -4.889 -1.912 -15.408 1.00 87.12 92 GLY A C 1
ATOM 733 O O . GLY A 1 92 ? -5.688 -2.125 -14.498 1.00 87.12 92 GLY A O 1
ATOM 734 N N . GLY A 1 93 ? -3.568 -1.879 -15.210 1.00 84.62 93 GLY A N 1
ATOM 735 C CA . GLY A 1 93 ? -2.940 -2.099 -13.905 1.00 84.62 93 GLY A CA 1
ATOM 736 C C . GLY A 1 93 ? -3.393 -1.088 -12.851 1.00 84.62 93 GLY A C 1
ATOM 737 O O . GLY A 1 93 ? -3.795 -1.483 -11.757 1.00 84.62 93 GLY A O 1
ATOM 738 N N . SER A 1 94 ? -3.422 0.203 -13.195 1.00 84.56 94 SER A N 1
ATOM 739 C CA . SER A 1 94 ? -3.871 1.273 -12.294 1.00 84.56 94 SER A CA 1
ATOM 740 C C . SER A 1 94 ? -5.317 1.103 -11.848 1.00 84.56 94 SER A C 1
ATOM 742 O O . SER A 1 94 ? -5.617 1.337 -10.680 1.00 84.56 94 SER A O 1
ATOM 744 N N . ILE A 1 95 ? -6.216 0.706 -12.752 1.00 87.81 95 ILE A N 1
ATOM 745 C CA . ILE A 1 95 ? -7.634 0.525 -12.418 1.00 87.81 95 ILE A CA 1
ATOM 746 C C . ILE A 1 95 ? -7.800 -0.623 -11.421 1.00 87.81 95 ILE A C 1
ATOM 748 O O . ILE A 1 95 ? -8.518 -0.477 -10.434 1.00 87.81 95 ILE A O 1
ATOM 752 N N . LEU A 1 96 ? -7.111 -1.744 -11.646 1.00 84.12 96 LEU A N 1
ATOM 753 C CA . LEU A 1 96 ? -7.216 -2.916 -10.777 1.00 84.12 96 LEU A CA 1
ATOM 754 C C . LEU A 1 96 ? -6.626 -2.653 -9.387 1.00 84.12 96 LEU A C 1
ATOM 756 O O . LEU A 1 96 ? -7.279 -2.923 -8.381 1.00 84.12 96 LEU A O 1
ATOM 760 N N . VAL A 1 97 ? -5.418 -2.087 -9.320 1.00 84.31 97 VAL A N 1
ATOM 761 C CA . VAL A 1 97 ? -4.753 -1.785 -8.041 1.00 84.31 97 VAL A CA 1
ATOM 762 C C . VAL A 1 97 ? -5.483 -0.662 -7.301 1.00 84.31 97 VAL A C 1
ATOM 764 O O . VAL A 1 97 ? -5.740 -0.772 -6.103 1.00 84.31 97 VAL A O 1
ATOM 767 N N . GLY A 1 98 ? -5.867 0.398 -8.016 1.00 84.94 98 GLY A N 1
ATOM 768 C CA . GLY A 1 98 ? -6.586 1.539 -7.451 1.00 84.94 98 GLY A CA 1
ATOM 769 C C . GLY A 1 98 ? -7.981 1.170 -6.944 1.00 84.94 98 GLY A C 1
ATOM 770 O O . GLY A 1 98 ? -8.363 1.590 -5.854 1.00 84.94 98 GLY A O 1
ATOM 771 N N . GLY A 1 99 ? -8.719 0.344 -7.692 1.00 84.62 99 GLY A N 1
ATOM 772 C CA . GLY A 1 99 ? -10.059 -0.115 -7.316 1.00 84.62 99 GLY A CA 1
ATOM 773 C C . GLY A 1 99 ? -10.068 -1.110 -6.155 1.00 84.62 99 GLY A C 1
ATOM 774 O O . GLY A 1 99 ? -11.027 -1.142 -5.387 1.00 84.62 99 GLY A O 1
ATOM 775 N N . ALA A 1 100 ? -8.996 -1.886 -5.977 1.00 86.81 100 ALA A N 1
ATOM 776 C CA . ALA A 1 100 ? -8.881 -2.824 -4.863 1.00 86.81 100 ALA A CA 1
ATOM 777 C C . ALA A 1 100 ? -8.533 -2.142 -3.525 1.00 86.81 100 ALA A C 1
ATOM 779 O O . ALA A 1 100 ? -8.847 -2.689 -2.468 1.00 86.81 100 ALA A O 1
ATOM 780 N N . MET A 1 101 ? -7.916 -0.951 -3.543 1.00 88.19 101 MET A N 1
ATOM 781 C CA . MET A 1 101 ? -7.535 -0.218 -2.326 1.00 88.19 101 MET A CA 1
ATOM 782 C C . MET A 1 101 ? -8.682 -0.039 -1.315 1.00 88.19 101 MET A C 1
ATOM 784 O O . MET A 1 101 ? -8.502 -0.461 -0.170 1.00 88.19 101 MET A O 1
ATOM 788 N N . PRO A 1 102 ? -9.848 0.545 -1.674 1.00 89.69 102 PRO A N 1
ATOM 789 C CA . PRO A 1 102 ? -10.933 0.759 -0.715 1.00 89.69 102 PRO A CA 1
ATOM 790 C C . PRO A 1 102 ? -11.422 -0.548 -0.083 1.00 89.69 102 PRO A C 1
ATOM 792 O O . PRO A 1 102 ? -11.625 -0.592 1.127 1.00 89.69 102 PRO A O 1
ATOM 795 N N . LEU A 1 103 ? -11.510 -1.625 -0.869 1.00 89.62 103 LEU A N 1
ATOM 796 C CA . LEU A 1 103 ? -11.950 -2.935 -0.390 1.00 89.62 103 LEU A CA 1
ATOM 797 C C . LEU A 1 103 ? -10.996 -3.511 0.668 1.00 89.62 103 LEU A C 1
ATOM 799 O O . LEU A 1 103 ? -11.442 -4.027 1.691 1.00 89.62 103 LEU A O 1
ATOM 803 N N . PHE A 1 104 ? -9.681 -3.404 0.455 1.00 90.88 104 PHE A N 1
ATOM 804 C CA . PHE A 1 104 ? -8.698 -3.867 1.438 1.00 90.88 104 PHE A CA 1
ATOM 805 C C . PHE A 1 104 ? -8.715 -3.031 2.720 1.00 90.88 104 PHE A C 1
ATOM 807 O O . PHE A 1 104 ? -8.587 -3.594 3.809 1.00 90.88 104 PHE A O 1
ATOM 814 N N . PHE A 1 105 ? -8.893 -1.710 2.613 1.00 91.06 105 PHE A N 1
ATOM 815 C CA . PHE A 1 105 ? -9.023 -0.848 3.788 1.00 91.06 105 PHE A CA 1
ATOM 816 C C . PHE A 1 105 ? -10.279 -1.185 4.594 1.00 91.06 105 PHE A C 1
ATOM 818 O O . PHE A 1 105 ? -10.185 -1.356 5.808 1.00 91.06 105 PHE A O 1
ATOM 825 N N . GLU A 1 106 ? -11.422 -1.361 3.938 1.00 90.44 106 GLU A N 1
ATOM 826 C CA . GLU A 1 106 ? -12.675 -1.740 4.595 1.00 90.44 106 GLU A CA 1
ATOM 827 C C . GLU A 1 106 ? -12.557 -3.103 5.295 1.00 90.44 106 GLU A C 1
ATOM 829 O O . GLU A 1 106 ? -12.796 -3.206 6.500 1.00 90.44 106 GLU A O 1
ATOM 834 N N . LEU A 1 107 ? -12.058 -4.120 4.586 1.00 89.94 107 LEU A N 1
ATOM 835 C CA . LEU A 1 107 ? -11.835 -5.462 5.132 1.00 89.94 107 LEU A CA 1
ATOM 836 C C . LEU A 1 107 ? -10.854 -5.459 6.319 1.00 89.94 107 LEU A C 1
ATOM 838 O O . LEU A 1 107 ? -11.010 -6.214 7.284 1.00 89.94 107 LEU A O 1
ATOM 842 N N . SER A 1 108 ? -9.831 -4.605 6.281 1.00 90.50 108 SER A N 1
ATOM 843 C CA . SER A 1 108 ? -8.890 -4.468 7.394 1.00 90.50 108 SER A CA 1
ATOM 844 C C . SER A 1 108 ? -9.548 -3.869 8.638 1.00 90.50 108 SER A C 1
ATOM 846 O O . SER A 1 108 ? -9.327 -4.352 9.748 1.00 90.50 108 SER A O 1
ATOM 848 N N . CYS A 1 109 ? -10.382 -2.843 8.475 1.00 89.31 109 CYS A N 1
ATOM 849 C CA . CYS A 1 109 ? -11.078 -2.190 9.578 1.00 89.31 109 CYS A CA 1
ATOM 850 C C . CYS A 1 109 ? -12.089 -3.147 10.215 1.00 89.31 109 CYS A C 1
ATOM 852 O O . CYS A 1 109 ? -12.155 -3.252 11.439 1.00 89.31 109 CYS A O 1
ATOM 854 N N . GLU A 1 110 ? -12.780 -3.923 9.384 1.00 87.31 110 GLU A N 1
ATOM 855 C CA . GLU A 1 110 ? -13.724 -4.956 9.801 1.00 87.31 110 GLU A CA 1
ATOM 856 C C . GLU A 1 110 ? -13.042 -6.071 10.618 1.00 87.31 110 GLU A C 1
ATOM 858 O O . GLU A 1 110 ? -13.420 -6.367 11.753 1.00 87.31 110 GLU A O 1
ATOM 863 N N . THR A 1 111 ? -11.944 -6.636 10.106 1.00 85.75 111 THR A N 1
ATOM 864 C CA . THR A 1 111 ? -11.221 -7.737 10.781 1.00 85.75 111 THR A CA 1
ATOM 865 C C . THR A 1 111 ? -10.518 -7.311 12.080 1.00 85.75 111 THR A C 1
ATOM 867 O O . THR A 1 111 ? -10.254 -8.142 12.970 1.00 85.75 111 THR A O 1
ATOM 870 N N . THR A 1 112 ? -10.203 -6.018 12.202 1.00 87.94 112 THR A N 1
ATOM 871 C CA . THR A 1 112 ? -9.488 -5.428 13.345 1.00 87.94 112 THR A CA 1
ATOM 872 C C . THR A 1 112 ? -10.409 -4.799 14.384 1.00 87.94 112 THR A C 1
ATOM 874 O O . THR A 1 112 ? -9.918 -4.329 15.414 1.00 87.94 112 THR A O 1
ATOM 877 N N . TYR A 1 113 ? -11.729 -4.859 14.191 1.00 84.06 113 TYR A N 1
ATOM 878 C CA . TYR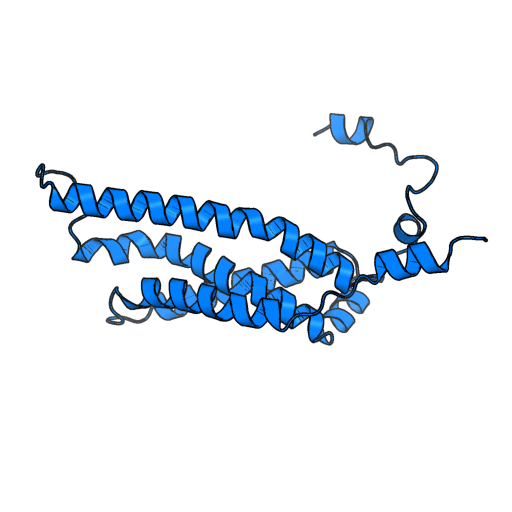 A 1 113 ? -12.704 -4.404 15.178 1.00 84.06 113 TYR A CA 1
ATOM 879 C C . TYR A 1 113 ? -12.419 -5.009 16.575 1.00 84.06 113 TYR A C 1
ATOM 881 O O . TYR A 1 113 ? -12.108 -6.207 16.676 1.00 84.06 113 TYR A O 1
ATOM 889 N N . PRO A 1 114 ? -12.454 -4.223 17.677 1.00 83.69 114 PRO A N 1
ATOM 890 C CA . PRO A 1 114 ? -12.886 -2.819 17.817 1.00 83.69 114 PRO A CA 1
ATOM 891 C C . PRO A 1 114 ? -11.745 -1.771 17.789 1.00 83.69 114 PRO A C 1
ATOM 893 O O . PRO A 1 114 ? -11.827 -0.727 18.446 1.00 83.69 114 PRO A O 1
ATOM 896 N N . ILE A 1 115 ? -10.636 -2.043 17.093 1.00 86.19 115 ILE A N 1
ATOM 897 C CA . ILE A 1 115 ? -9.511 -1.097 16.990 1.00 86.19 115 ILE A CA 1
ATOM 898 C C . ILE A 1 115 ? -9.935 0.141 16.178 1.00 86.19 115 ILE A C 1
ATOM 900 O O . ILE A 1 115 ? -10.752 0.061 15.265 1.00 86.19 115 ILE A O 1
ATOM 904 N N . GLY A 1 116 ? -9.392 1.312 16.529 1.00 85.56 116 GLY A N 1
ATOM 905 C CA . GLY A 1 116 ? -9.593 2.550 15.775 1.00 85.56 116 GLY A CA 1
ATOM 906 C C . GLY A 1 116 ? -9.193 2.414 14.307 1.00 85.56 116 GLY A C 1
ATOM 907 O O . GLY A 1 116 ? -8.032 2.125 14.032 1.00 85.56 116 GLY A O 1
ATOM 908 N N . GLU A 1 117 ? -10.108 2.712 13.377 1.00 86.38 117 GLU A N 1
ATOM 909 C CA . GLU A 1 117 ? -9.839 2.684 11.926 1.00 86.38 117 GLU A CA 1
ATOM 910 C C . GLU A 1 117 ? -8.572 3.454 11.549 1.00 86.38 117 GLU A C 1
ATOM 912 O O . GLU A 1 117 ? -7.769 2.949 10.777 1.00 86.38 117 GLU A O 1
ATOM 917 N N . GLY A 1 118 ? -8.330 4.630 12.144 1.00 87.44 118 GLY A N 1
ATOM 918 C CA . GLY A 1 118 ? -7.128 5.422 11.858 1.00 87.44 118 GLY A CA 1
ATOM 919 C C . GLY A 1 118 ? -5.812 4.707 12.194 1.00 87.44 118 GLY A C 1
ATOM 920 O O . GLY A 1 118 ? -4.799 4.938 11.538 1.00 87.44 118 GLY A O 1
ATOM 921 N N . VAL A 1 119 ? -5.813 3.808 13.184 1.00 89.62 119 VAL A N 1
ATOM 922 C CA . VAL A 1 119 ? -4.636 2.991 13.525 1.00 89.62 119 VAL A CA 1
ATOM 923 C C . VAL A 1 119 ? -4.432 1.901 12.478 1.00 89.62 119 VAL A C 1
ATOM 925 O O . VAL A 1 119 ? -3.315 1.709 11.995 1.00 89.62 119 VAL A O 1
ATOM 928 N N . THR A 1 120 ? -5.513 1.211 12.112 1.00 91.81 120 THR A N 1
ATOM 929 C CA . THR A 1 120 ? -5.501 0.129 11.124 1.00 91.81 120 THR A CA 1
ATOM 930 C C . THR A 1 120 ? -5.070 0.637 9.749 1.00 91.81 120 THR A C 1
ATOM 932 O O . THR A 1 120 ? -4.108 0.120 9.175 1.00 91.81 120 THR A O 1
ATOM 935 N N . THR A 1 121 ? -5.712 1.694 9.248 1.00 92.06 121 THR A N 1
ATOM 936 C CA . THR A 1 121 ? -5.385 2.289 7.944 1.00 92.06 121 THR A CA 1
ATOM 937 C C . THR A 1 121 ? -3.992 2.920 7.940 1.00 92.06 121 THR A C 1
ATOM 939 O O . THR A 1 121 ? -3.251 2.782 6.962 1.00 92.06 121 THR A O 1
ATOM 942 N N . GLY A 1 122 ? -3.584 3.543 9.052 1.00 92.38 122 GLY A N 1
ATOM 943 C CA . GLY A 1 122 ? -2.239 4.084 9.228 1.00 92.38 122 GLY A CA 1
ATOM 944 C C . GLY A 1 122 ? -1.161 3.007 9.102 1.00 92.38 122 GLY A C 1
ATOM 945 O O . GLY A 1 122 ? -0.211 3.171 8.338 1.00 92.38 122 GLY A O 1
ATOM 946 N N . LEU A 1 123 ? -1.325 1.868 9.781 1.00 92.69 123 LEU A N 1
ATOM 947 C CA . LEU A 1 123 ? -0.362 0.764 9.704 1.00 92.69 123 LEU A CA 1
ATOM 948 C C . LEU A 1 123 ? -0.355 0.058 8.343 1.00 92.69 123 LEU A C 1
ATOM 950 O O . LEU A 1 123 ? 0.720 -0.313 7.871 1.00 92.69 123 LEU A O 1
ATOM 954 N N . MET A 1 124 ? -1.502 -0.065 7.668 1.00 92.88 124 MET A N 1
ATOM 955 C CA . MET A 1 124 ? -1.526 -0.536 6.275 1.00 92.88 124 MET A CA 1
ATOM 956 C C . MET A 1 124 ? -0.749 0.393 5.342 1.00 92.88 124 MET A C 1
ATOM 958 O O . MET A 1 124 ? 0.014 -0.070 4.495 1.00 92.88 124 MET A O 1
ATOM 962 N N . THR A 1 125 ? -0.899 1.705 5.526 1.00 93.44 125 THR A N 1
ATOM 963 C CA . THR A 1 125 ? -0.174 2.714 4.741 1.00 93.44 125 THR A CA 1
ATOM 964 C C . THR A 1 125 ? 1.326 2.677 5.036 1.00 93.44 125 THR A C 1
ATOM 966 O O . THR A 1 125 ? 2.148 2.828 4.134 1.00 93.44 125 THR A O 1
ATOM 969 N N . LEU A 1 126 ? 1.717 2.417 6.285 1.00 93.81 126 LEU A N 1
ATOM 970 C CA . LEU A 1 126 ? 3.121 2.200 6.634 1.00 93.81 126 LEU A CA 1
ATOM 971 C C . LEU A 1 126 ? 3.690 0.962 5.931 1.00 93.81 126 LEU A C 1
ATOM 973 O O . LEU A 1 126 ? 4.760 1.054 5.334 1.00 93.81 126 LEU A O 1
ATOM 977 N N . ALA A 1 127 ? 2.973 -0.165 5.933 1.00 93.31 127 ALA A N 1
ATOM 978 C CA . ALA A 1 127 ? 3.397 -1.370 5.216 1.00 93.31 127 ALA A CA 1
ATOM 979 C C . ALA A 1 127 ? 3.540 -1.126 3.701 1.00 93.31 127 ALA A C 1
ATOM 981 O O . ALA A 1 127 ? 4.513 -1.577 3.087 1.00 93.31 127 ALA A O 1
ATOM 982 N N . LEU A 1 128 ? 2.613 -0.362 3.111 1.00 93.38 128 LEU A N 1
ATOM 983 C CA . LEU A 1 128 ? 2.669 0.076 1.715 1.00 93.38 128 LEU A CA 1
ATOM 984 C C . LEU A 1 128 ? 3.957 0.859 1.418 1.00 93.38 128 LEU A C 1
ATOM 986 O O . LEU A 1 128 ? 4.704 0.506 0.504 1.00 93.38 128 LEU A O 1
ATOM 990 N N . ASN A 1 129 ? 4.244 1.882 2.225 1.00 93.81 129 ASN A N 1
ATOM 991 C CA . ASN A 1 129 ? 5.431 2.720 2.059 1.00 93.81 129 ASN A CA 1
ATOM 992 C C . ASN A 1 129 ? 6.732 1.940 2.279 1.00 93.81 129 ASN A C 1
ATOM 994 O O . ASN A 1 129 ? 7.711 2.180 1.573 1.00 93.81 129 ASN A O 1
ATOM 998 N N . LEU A 1 130 ? 6.754 0.990 3.219 1.00 94.56 130 LEU A N 1
ATOM 999 C CA . LEU A 1 130 ? 7.906 0.115 3.447 1.00 94.56 130 LEU A CA 1
ATOM 1000 C C . LEU A 1 130 ? 8.182 -0.769 2.230 1.00 94.56 130 LEU A C 1
ATOM 1002 O O . LEU A 1 130 ? 9.321 -0.843 1.777 1.00 94.56 130 LEU A O 1
ATOM 1006 N N . THR A 1 131 ? 7.143 -1.376 1.658 1.00 92.06 131 THR A N 1
ATOM 1007 C CA . THR A 1 131 ? 7.283 -2.239 0.476 1.00 92.06 131 THR A CA 1
ATOM 1008 C C . THR A 1 131 ? 7.767 -1.441 -0.738 1.00 92.06 131 THR A C 1
ATOM 1010 O O . THR A 1 131 ? 8.686 -1.873 -1.437 1.00 92.06 131 THR A O 1
ATOM 1013 N N . GLY A 1 132 ? 7.221 -0.240 -0.953 1.00 92.38 132 GLY A N 1
ATOM 1014 C CA . GLY A 1 132 ? 7.690 0.655 -2.014 1.00 92.38 132 GLY A CA 1
ATOM 1015 C C . GLY A 1 132 ? 9.138 1.108 -1.802 1.00 92.38 132 GLY A C 1
ATOM 1016 O O . GLY A 1 132 ? 9.965 1.047 -2.712 1.00 92.38 132 GLY A O 1
ATOM 1017 N N . SER A 1 133 ? 9.491 1.470 -0.567 1.00 92.38 133 SER A N 1
ATOM 1018 C CA . SER A 1 133 ? 10.864 1.844 -0.210 1.00 92.38 133 SER A CA 1
ATOM 1019 C C . SER A 1 133 ? 11.840 0.696 -0.468 1.00 92.38 133 SER A C 1
ATOM 1021 O O . SER A 1 133 ? 12.885 0.912 -1.073 1.00 92.38 133 SER A O 1
ATOM 1023 N N . MET A 1 134 ? 11.489 -0.536 -0.087 1.00 93.06 134 MET A N 1
ATOM 1024 C CA . MET A 1 134 ? 12.302 -1.724 -0.364 1.00 93.06 134 MET A CA 1
ATOM 1025 C C . MET A 1 134 ? 12.540 -1.926 -1.865 1.00 93.06 134 MET A C 1
ATOM 1027 O O . MET A 1 134 ? 13.662 -2.214 -2.279 1.00 93.06 134 MET A O 1
ATOM 1031 N N . PHE A 1 135 ? 11.510 -1.737 -2.689 1.00 91.00 135 PHE A N 1
ATOM 1032 C CA . PHE A 1 135 ? 11.636 -1.845 -4.140 1.00 91.00 135 PHE A CA 1
ATOM 1033 C C . PHE A 1 135 ? 12.564 -0.770 -4.731 1.00 91.00 135 PHE A C 1
ATOM 1035 O O . PHE A 1 135 ? 13.392 -1.056 -5.602 1.00 91.00 135 PHE A O 1
ATOM 1042 N N .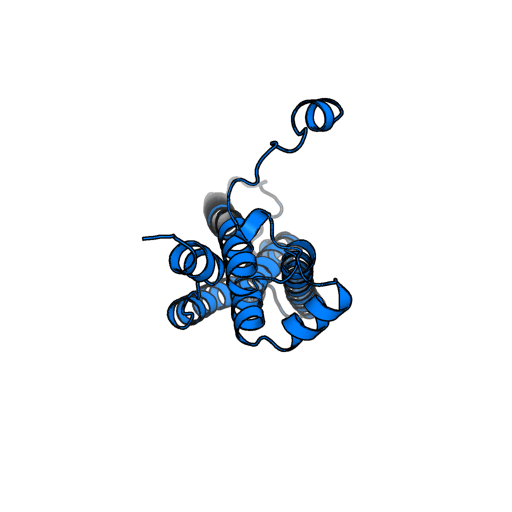 LEU A 1 136 ? 12.464 0.470 -4.248 1.00 90.56 136 LEU A N 1
ATOM 1043 C CA . LEU A 1 136 ? 13.338 1.558 -4.692 1.00 90.56 136 LEU A CA 1
ATOM 1044 C C . LEU A 1 136 ? 14.786 1.360 -4.241 1.00 90.56 136 LEU A C 1
ATOM 1046 O O . LEU A 1 136 ? 15.700 1.634 -5.015 1.00 90.56 136 LEU A O 1
ATOM 1050 N N . LEU A 1 137 ? 15.005 0.827 -3.037 1.00 90.44 137 LEU A N 1
ATOM 1051 C CA . LEU A 1 137 ? 16.343 0.477 -2.556 1.00 90.44 137 LEU A CA 1
ATOM 1052 C C . LEU A 1 137 ? 17.000 -0.585 -3.446 1.00 90.44 137 LEU A C 1
ATOM 1054 O O . LEU A 1 137 ? 18.174 -0.452 -3.784 1.00 90.44 137 LEU A O 1
ATOM 1058 N N . LEU A 1 138 ? 16.242 -1.592 -3.892 1.00 87.25 138 LEU A N 1
ATOM 1059 C CA . LEU A 1 138 ? 16.725 -2.568 -4.878 1.00 87.25 138 LEU A CA 1
ATOM 1060 C C . LEU A 1 138 ? 17.046 -1.912 -6.228 1.00 87.25 138 LEU A C 1
ATOM 1062 O O . LEU A 1 138 ? 18.019 -2.278 -6.881 1.00 87.25 138 LEU A O 1
ATOM 1066 N N . SER A 1 139 ? 16.272 -0.898 -6.618 1.00 84.00 139 SER A N 1
ATOM 1067 C CA . SER A 1 139 ? 16.484 -0.146 -7.860 1.00 84.00 139 SER A CA 1
ATOM 1068 C C . SER A 1 139 ? 17.715 0.770 -7.833 1.00 84.00 139 SER A C 1
ATOM 1070 O O . SER A 1 139 ? 18.140 1.233 -8.889 1.00 84.00 139 SER A O 1
ATOM 1072 N N . LEU A 1 140 ? 18.306 1.021 -6.659 1.00 85.56 140 LEU A N 1
ATOM 1073 C CA . LEU A 1 140 ? 19.520 1.831 -6.513 1.00 85.56 140 LEU A CA 1
ATOM 1074 C C . LEU A 1 140 ? 20.803 1.048 -6.853 1.00 85.56 140 LEU A C 1
ATOM 1076 O O . LEU A 1 140 ? 21.860 1.651 -7.038 1.00 85.56 140 LEU A O 1
ATOM 1080 N N . ILE A 1 141 ? 20.734 -0.285 -6.936 1.00 85.12 141 ILE A N 1
ATOM 1081 C CA . ILE A 1 141 ? 21.904 -1.130 -7.193 1.00 85.12 141 ILE A CA 1
ATOM 1082 C C . ILE A 1 141 ? 22.427 -0.870 -8.621 1.00 85.12 141 ILE A C 1
ATOM 1084 O O . ILE A 1 141 ? 21.695 -1.087 -9.594 1.00 85.12 141 ILE A O 1
ATOM 1088 N N . PRO A 1 142 ? 23.695 -0.442 -8.789 1.00 78.38 142 PRO A N 1
ATOM 1089 C CA . PRO A 1 142 ? 24.261 -0.227 -10.114 1.00 78.38 142 PRO A CA 1
ATOM 1090 C C . PRO A 1 142 ? 24.344 -1.558 -10.878 1.00 78.38 142 PRO A C 1
ATOM 1092 O O . PRO A 1 142 ? 24.690 -2.589 -10.309 1.00 78.38 142 PRO A O 1
ATOM 1095 N N . ASN A 1 143 ? 24.054 -1.531 -12.182 1.00 76.00 143 ASN A N 1
ATOM 1096 C CA . ASN A 1 143 ? 24.087 -2.687 -13.098 1.00 76.00 143 ASN A CA 1
ATOM 1097 C C . ASN A 1 143 ? 23.036 -3.797 -12.872 1.00 76.00 143 ASN A C 1
ATOM 1099 O O . ASN A 1 143 ? 23.167 -4.870 -13.454 1.00 76.00 143 ASN A O 1
ATOM 1103 N N . ILE A 1 144 ? 21.958 -3.558 -12.116 1.00 78.88 144 ILE A N 1
ATOM 1104 C CA . ILE A 1 144 ? 20.893 -4.563 -11.902 1.00 78.88 144 ILE A CA 1
ATOM 1105 C C . ILE A 1 144 ? 20.032 -4.855 -13.159 1.00 78.88 144 ILE A C 1
ATOM 1107 O O . ILE A 1 144 ? 19.293 -5.837 -13.215 1.00 78.88 144 ILE A O 1
ATOM 1111 N N . GLY A 1 145 ? 20.143 -4.019 -14.198 1.00 76.56 145 GLY A N 1
ATOM 1112 C CA . GLY A 1 145 ? 19.380 -4.138 -15.445 1.00 76.56 145 GLY A CA 1
ATOM 1113 C C . GLY A 1 145 ? 17.941 -3.608 -15.346 1.00 76.56 145 GLY A C 1
ATOM 1114 O O . GLY A 1 145 ? 17.480 -3.194 -14.288 1.00 76.56 145 GLY A O 1
ATOM 1115 N N . SER A 1 146 ? 17.225 -3.601 -16.473 1.00 77.00 146 SER A N 1
ATOM 1116 C CA . SER A 1 146 ? 15.895 -2.972 -16.629 1.00 77.00 146 SER A CA 1
ATOM 1117 C C . SER A 1 146 ? 14.724 -3.958 -16.735 1.00 77.00 146 SER A C 1
ATOM 1119 O O . SER A 1 146 ? 13.567 -3.563 -16.859 1.00 77.00 146 SER A O 1
ATOM 1121 N N . ILE A 1 147 ? 15.010 -5.260 -16.744 1.00 82.25 147 ILE A N 1
ATOM 1122 C CA . ILE A 1 147 ? 14.007 -6.302 -17.007 1.00 82.25 147 ILE A CA 1
ATOM 1123 C C . ILE A 1 147 ? 13.344 -6.774 -15.707 1.00 82.25 147 ILE A C 1
ATOM 1125 O O . ILE A 1 147 ? 12.142 -7.039 -15.685 1.00 82.25 147 ILE A O 1
ATOM 1129 N N . TRP A 1 148 ? 14.110 -6.841 -14.614 1.00 85.38 148 TRP A N 1
ATOM 1130 C CA . TRP A 1 148 ? 13.644 -7.333 -13.318 1.00 85.38 148 TRP A CA 1
ATOM 1131 C C . TRP A 1 148 ? 12.424 -6.579 -12.748 1.00 85.38 148 TRP A C 1
ATOM 1133 O O . TRP A 1 148 ? 11.534 -7.265 -12.248 1.00 85.38 148 TRP A O 1
ATOM 1143 N N . PRO A 1 149 ? 12.274 -5.236 -12.868 1.00 87.50 149 PRO A N 1
ATOM 1144 C CA . PRO A 1 149 ? 11.147 -4.519 -12.263 1.00 87.50 149 PRO A CA 1
ATOM 1145 C C . PRO A 1 149 ? 9.799 -4.986 -12.817 1.00 87.50 149 PRO A C 1
ATOM 1147 O O . PRO A 1 149 ? 8.816 -5.086 -12.086 1.00 87.50 149 PRO A O 1
ATOM 1150 N N . ASN A 1 150 ? 9.768 -5.311 -14.113 1.00 86.25 150 ASN A N 1
ATOM 1151 C CA . ASN A 1 150 ? 8.566 -5.770 -14.804 1.00 86.25 150 ASN A CA 1
ATOM 1152 C C . ASN A 1 150 ? 8.167 -7.181 -14.351 1.00 86.25 150 ASN A C 1
ATOM 1154 O O . ASN A 1 150 ? 6.987 -7.457 -14.152 1.00 86.25 150 ASN A O 1
ATOM 1158 N N . TRP A 1 151 ? 9.146 -8.066 -14.144 1.00 87.31 151 TRP A N 1
ATOM 1159 C CA . TRP A 1 151 ? 8.893 -9.410 -13.620 1.00 87.31 151 TRP A CA 1
ATOM 1160 C C . TRP A 1 151 ? 8.475 -9.394 -12.155 1.00 87.31 151 TRP A C 1
ATOM 1162 O O . TRP A 1 151 ? 7.573 -10.140 -11.783 1.00 87.31 151 TRP A O 1
ATOM 1172 N N . THR A 1 152 ? 9.067 -8.517 -11.341 1.00 88.81 152 THR A N 1
ATOM 1173 C CA . THR A 1 152 ? 8.652 -8.321 -9.947 1.00 88.81 152 THR A CA 1
ATOM 1174 C C . THR A 1 152 ? 7.189 -7.902 -9.872 1.00 88.81 152 THR A C 1
ATOM 1176 O O . THR A 1 152 ? 6.447 -8.449 -9.063 1.00 88.81 152 THR A O 1
ATOM 1179 N N . LEU A 1 153 ? 6.742 -7.005 -10.757 1.00 86.50 153 LEU A N 1
ATOM 1180 C CA . LEU A 1 153 ? 5.342 -6.588 -10.811 1.00 86.50 153 LEU A CA 1
ATOM 1181 C C . LEU A 1 153 ? 4.395 -7.775 -11.061 1.00 86.50 153 LEU A C 1
ATOM 1183 O O . LEU A 1 153 ? 3.418 -7.953 -10.333 1.00 86.50 153 LEU A O 1
ATOM 1187 N N . ILE A 1 154 ? 4.706 -8.609 -12.058 1.00 86.69 154 ILE A N 1
ATOM 1188 C CA . ILE A 1 154 ? 3.914 -9.809 -12.373 1.00 86.69 154 ILE A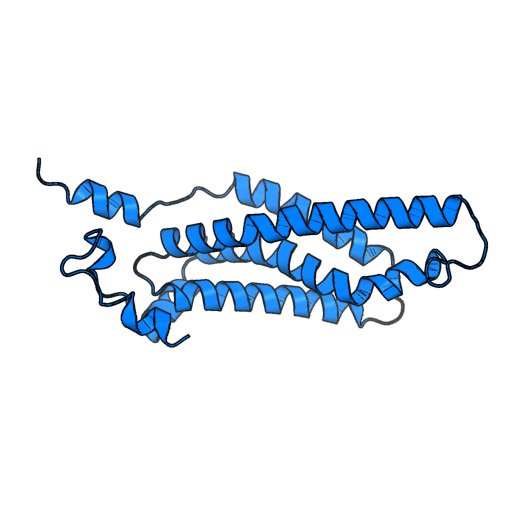 CA 1
ATOM 1189 C C . ILE A 1 154 ? 3.943 -10.787 -11.192 1.00 86.69 154 ILE A C 1
ATOM 1191 O O . ILE A 1 154 ? 2.896 -11.283 -10.777 1.00 86.69 154 ILE A O 1
ATOM 1195 N N . GLY A 1 155 ? 5.124 -11.030 -10.621 1.00 88.19 155 GLY A N 1
ATOM 1196 C CA . GLY A 1 155 ? 5.310 -11.932 -9.487 1.00 88.19 155 GLY A CA 1
ATOM 1197 C C . GLY A 1 155 ? 4.491 -11.517 -8.267 1.00 88.19 155 GLY A C 1
ATOM 1198 O O . GLY A 1 155 ? 3.816 -12.353 -7.673 1.00 88.19 155 GLY A O 1
ATOM 1199 N N . CYS A 1 156 ? 4.475 -10.226 -7.931 1.00 89.31 156 CYS A N 1
ATOM 1200 C CA . CYS A 1 156 ? 3.690 -9.702 -6.817 1.00 89.31 156 CYS A CA 1
ATOM 1201 C C . CYS A 1 156 ? 2.189 -9.942 -7.004 1.00 89.31 156 CYS A C 1
ATOM 1203 O O . CYS A 1 156 ? 1.539 -10.419 -6.080 1.00 89.31 156 CYS A O 1
ATOM 1205 N N . ILE A 1 157 ? 1.650 -9.686 -8.200 1.00 84.69 157 ILE A N 1
ATOM 1206 C CA . ILE A 1 157 ? 0.226 -9.916 -8.495 1.00 84.69 157 ILE A CA 1
ATOM 1207 C C . ILE A 1 157 ? -0.109 -11.410 -8.413 1.00 84.69 157 ILE A C 1
ATOM 1209 O O . ILE A 1 157 ? -1.107 -11.789 -7.798 1.00 84.69 157 ILE A O 1
ATOM 1213 N N . VAL A 1 158 ? 0.740 -12.263 -8.992 1.00 88.31 158 VAL A N 1
ATOM 1214 C CA . VAL A 1 158 ? 0.549 -13.719 -8.969 1.00 88.31 158 VAL A CA 1
ATOM 1215 C C . VAL A 1 158 ? 0.603 -14.265 -7.544 1.00 88.31 158 VAL A C 1
ATOM 1217 O O . VAL A 1 158 ? -0.178 -15.153 -7.235 1.00 88.31 158 VAL A O 1
ATOM 1220 N N . ILE A 1 159 ? 1.460 -13.733 -6.666 1.00 88.19 159 ILE A N 1
ATOM 1221 C CA . ILE A 1 159 ? 1.555 -14.148 -5.254 1.00 88.19 159 ILE A CA 1
ATOM 1222 C C . ILE A 1 159 ? 0.339 -13.681 -4.440 1.00 88.19 159 ILE A C 1
ATOM 1224 O O . ILE A 1 159 ? -0.121 -14.405 -3.552 1.00 88.19 159 ILE A O 1
ATOM 1228 N N . THR A 1 160 ? -0.220 -12.508 -4.745 1.00 86.50 160 THR A N 1
ATOM 1229 C CA . THR A 1 160 ? -1.402 -11.996 -4.038 1.00 86.50 160 THR A CA 1
ATOM 1230 C C . THR A 1 160 ? -2.635 -12.877 -4.254 1.00 86.50 160 THR A C 1
ATOM 1232 O O . THR A 1 160 ? -3.437 -13.016 -3.333 1.00 86.50 160 THR A O 1
ATOM 1235 N N . VAL A 1 161 ? -2.788 -13.527 -5.414 1.00 87.38 161 VAL A N 1
ATOM 1236 C CA . VAL A 1 161 ? -3.962 -14.377 -5.703 1.00 87.38 161 VAL A CA 1
ATOM 1237 C C . VAL A 1 161 ? -4.059 -15.596 -4.758 1.00 87.38 161 VAL A C 1
ATOM 1239 O O . VAL A 1 161 ? -5.090 -15.745 -4.102 1.00 87.38 161 VAL A O 1
ATOM 1242 N N . PRO A 1 162 ? -3.021 -16.438 -4.584 1.00 87.00 162 PRO A N 1
ATOM 1243 C CA . PRO A 1 162 ? -3.003 -17.482 -3.562 1.00 87.00 162 PRO A CA 1
ATOM 1244 C C . PRO A 1 162 ? -3.158 -16.945 -2.140 1.00 87.00 162 PRO A C 1
ATOM 1246 O O . PRO A 1 162 ? -3.853 -17.565 -1.336 1.00 87.00 162 PRO A O 1
ATOM 1249 N N . MET A 1 163 ? -2.543 -15.798 -1.818 1.00 86.19 163 MET A N 1
ATOM 1250 C CA . MET A 1 163 ? -2.696 -15.191 -0.491 1.00 86.19 163 MET A CA 1
ATOM 1251 C C . MET A 1 163 ? -4.150 -14.815 -0.200 1.00 86.19 163 MET A C 1
ATOM 1253 O O . MET A 1 163 ? -4.590 -15.004 0.935 1.00 86.19 163 MET A O 1
ATOM 1257 N N . LEU A 1 164 ? -4.881 -14.344 -1.217 1.00 85.62 164 LEU A N 1
ATOM 1258 C CA . LEU A 1 164 ? -6.302 -14.016 -1.134 1.00 85.62 164 LEU A CA 1
ATOM 1259 C C . LEU A 1 164 ? -7.159 -15.273 -0.953 1.00 85.62 164 LEU A C 1
ATOM 1261 O O . LEU A 1 164 ? -8.032 -15.289 -0.095 1.00 85.62 164 LEU A O 1
ATOM 1265 N N . ILE A 1 165 ? -6.880 -16.342 -1.706 1.00 86.00 165 ILE A N 1
ATOM 1266 C CA . ILE A 1 165 ? -7.605 -17.621 -1.584 1.00 86.00 165 ILE A CA 1
ATOM 1267 C C . ILE A 1 165 ? -7.386 -18.252 -0.199 1.00 86.00 165 ILE A C 1
ATOM 1269 O O . ILE A 1 165 ? -8.306 -18.828 0.378 1.00 86.00 165 ILE A O 1
ATOM 1273 N N . ALA A 1 166 ? -6.176 -18.136 0.352 1.00 85.12 166 ALA A N 1
ATOM 1274 C CA . ALA A 1 166 ? -5.855 -18.632 1.688 1.00 85.12 166 ALA A CA 1
ATOM 1275 C C . ALA A 1 166 ? -6.489 -17.792 2.813 1.00 85.12 166 ALA A C 1
ATOM 1277 O O . ALA A 1 166 ? -6.559 -18.245 3.959 1.00 85.12 166 ALA A O 1
ATOM 1278 N N . PHE A 1 167 ? -6.931 -16.570 2.513 1.00 84.69 167 PHE A N 1
ATOM 1279 C CA . PHE A 1 167 ? -7.492 -15.665 3.498 1.00 84.69 167 PHE A CA 1
ATOM 1280 C C . PHE A 1 167 ? -8.991 -15.924 3.694 1.00 84.69 167 PHE A C 1
ATOM 1282 O O . PHE A 1 167 ? -9.799 -15.770 2.782 1.00 84.69 167 PHE A O 1
ATOM 1289 N N . LYS A 1 168 ? -9.380 -16.272 4.922 1.00 77.69 168 LYS A N 1
ATOM 1290 C CA . LYS A 1 168 ? -10.785 -16.274 5.343 1.00 77.69 168 LYS A CA 1
ATOM 1291 C C . LYS A 1 168 ? -11.103 -14.942 6.012 1.00 77.69 168 LYS A C 1
ATOM 1293 O O . LYS A 1 168 ? -10.472 -14.594 7.009 1.00 77.69 168 LYS A O 1
ATOM 1298 N N . ALA A 1 169 ? -12.066 -14.217 5.451 1.00 71.69 169 ALA A N 1
ATOM 1299 C CA . ALA A 1 169 ? -12.576 -12.989 6.040 1.00 71.69 169 ALA A CA 1
ATOM 1300 C C . ALA A 1 169 ? -13.340 -13.298 7.337 1.00 71.69 169 ALA A C 1
ATOM 1302 O O . ALA A 1 169 ? -14.222 -14.154 7.339 1.00 71.69 169 ALA A O 1
ATOM 1303 N N . ASP A 1 170 ? -12.992 -12.600 8.423 1.00 73.94 170 ASP A N 1
ATOM 1304 C CA . ASP A 1 170 ? -13.749 -12.623 9.679 1.00 73.94 170 ASP A CA 1
ATOM 1305 C C . ASP A 1 170 ? -14.536 -11.310 9.807 1.00 73.94 170 ASP A C 1
ATOM 1307 O O . ASP A 1 170 ? -13.927 -10.236 9.870 1.00 73.94 170 ASP A O 1
ATOM 1311 N N . TYR A 1 171 ? -15.862 -11.398 9.899 1.00 75.44 171 TYR A N 1
ATOM 1312 C CA . TYR A 1 171 ? -16.774 -10.249 9.962 1.00 75.44 171 TYR A CA 1
ATOM 1313 C C . TYR A 1 171 ? -17.215 -9.948 11.397 1.00 75.44 171 TYR A C 1
ATOM 1315 O O . TYR A 1 171 ? -18.379 -10.082 11.765 1.00 75.44 171 TYR A O 1
ATOM 1323 N N . LYS A 1 172 ? -16.259 -9.522 12.228 1.00 69.62 172 LYS A N 1
ATOM 1324 C CA . LYS A 1 172 ? -16.491 -9.321 13.667 1.00 69.62 172 LYS A CA 1
ATOM 1325 C C . LYS A 1 172 ? -17.516 -8.238 13.995 1.00 69.62 172 LYS A C 1
ATOM 1327 O O . LYS A 1 172 ? -18.040 -8.254 15.103 1.00 69.62 172 LYS A O 1
ATOM 1332 N N . ARG A 1 173 ? -17.758 -7.264 13.111 1.00 70.12 173 ARG A N 1
ATOM 1333 C CA . ARG A 1 173 ? -18.745 -6.208 13.368 1.00 70.12 173 ARG A CA 1
ATOM 1334 C C . ARG A 1 173 ? -20.160 -6.731 13.148 1.00 70.12 173 ARG A C 1
ATOM 1336 O O . ARG A 1 173 ? -21.018 -6.494 13.989 1.00 70.12 173 ARG A O 1
ATOM 1343 N N . ILE A 1 174 ? -20.369 -7.472 12.056 1.00 70.62 174 ILE A N 1
ATOM 1344 C CA . ILE A 1 174 ? -21.659 -8.097 11.734 1.00 70.62 174 ILE A CA 1
ATOM 1345 C C . ILE A 1 174 ? -22.042 -9.108 12.812 1.00 70.62 174 ILE A C 1
ATOM 1347 O O . ILE A 1 174 ? -23.183 -9.082 13.257 1.00 70.62 174 ILE A O 1
ATOM 1351 N N . ASP A 1 175 ? -21.097 -9.930 13.276 1.00 70.44 175 ASP A N 1
ATOM 1352 C CA . ASP A 1 175 ? -21.356 -10.893 14.355 1.00 70.44 175 ASP A CA 1
ATOM 1353 C C . ASP A 1 175 ? -21.908 -10.182 15.608 1.00 70.44 175 ASP A C 1
ATOM 1355 O O . ASP A 1 175 ? -22.920 -10.585 16.172 1.00 70.44 175 ASP A O 1
ATOM 1359 N N . VAL A 1 176 ? -21.320 -9.039 15.979 1.00 69.56 176 VAL A N 1
ATOM 1360 C CA . VAL A 1 176 ? -21.763 -8.236 17.133 1.00 69.56 176 VAL A CA 1
ATOM 1361 C C . VAL A 1 176 ? -23.126 -7.565 16.912 1.00 69.56 176 VAL A C 1
ATOM 1363 O O . VAL A 1 176 ? -23.896 -7.430 17.865 1.00 69.56 176 VAL A O 1
ATOM 1366 N N . ASP A 1 177 ? -23.429 -7.134 15.686 1.00 70.56 177 ASP A N 1
ATOM 1367 C CA . ASP A 1 177 ? -24.713 -6.509 15.335 1.00 70.56 177 ASP A CA 1
ATOM 1368 C C . ASP A 1 177 ? -25.848 -7.553 15.162 1.00 70.56 177 ASP A C 1
ATOM 1370 O O . ASP A 1 177 ? -27.027 -7.204 15.260 1.00 70.56 177 ASP A O 1
ATOM 1374 N N . VAL A 1 178 ? -25.525 -8.831 14.913 1.00 67.75 178 VAL A N 1
ATOM 1375 C CA . VAL A 1 178 ? -26.491 -9.944 14.811 1.00 67.75 178 VAL A CA 1
ATOM 1376 C C . VAL A 1 178 ? -26.787 -10.558 16.180 1.00 67.75 178 VAL A C 1
ATOM 1378 O O . VAL A 1 178 ? -27.959 -10.770 16.488 1.00 67.75 178 VAL A O 1
ATOM 1381 N N . ASP A 1 179 ? -25.766 -10.767 17.015 1.00 63.53 179 ASP A N 1
ATOM 1382 C CA . ASP A 1 179 ? -25.910 -11.373 18.348 1.00 63.53 179 ASP A CA 1
ATOM 1383 C C . ASP A 1 179 ? -26.661 -10.478 19.355 1.00 63.53 179 ASP A C 1
ATOM 1385 O O . ASP A 1 179 ? -27.188 -10.972 20.348 1.00 63.53 179 ASP A O 1
ATOM 1389 N N . ASN A 1 180 ? -26.733 -9.163 19.115 1.00 58.78 180 ASN A N 1
ATOM 1390 C CA . ASN A 1 180 ? -27.434 -8.208 19.987 1.00 58.78 180 ASN A CA 1
ATOM 1391 C C . ASN A 1 180 ? -28.849 -7.835 19.509 1.00 58.78 180 ASN A C 1
ATOM 1393 O O . ASN A 1 180 ? -29.431 -6.877 20.027 1.00 58.78 180 ASN A O 1
ATOM 1397 N N . LYS A 1 181 ? -29.431 -8.546 18.533 1.00 51.31 181 LYS A N 1
ATOM 1398 C CA . LYS A 1 181 ? -30.846 -8.336 18.195 1.00 51.31 181 LYS A CA 1
ATOM 1399 C C . LYS A 1 181 ? -31.734 -8.928 19.298 1.00 51.31 181 LYS A C 1
ATOM 1401 O O . LYS A 1 181 ? -31.592 -10.113 19.581 1.00 51.31 181 LYS A O 1
ATOM 1406 N N . PRO A 1 182 ? -32.645 -8.151 19.915 1.00 55.12 182 PRO A N 1
ATOM 1407 C CA . PRO A 1 182 ? -33.719 -8.749 20.697 1.00 55.12 182 PRO A CA 1
ATOM 1408 C C . PRO A 1 182 ? -34.616 -9.576 19.758 1.00 55.12 182 PRO A C 1
ATOM 1410 O O . PRO A 1 182 ? -34.918 -9.109 18.656 1.00 55.12 182 PRO A O 1
ATOM 1413 N N . ASP A 1 183 ? -34.979 -10.789 20.189 1.00 53.16 183 ASP A N 1
ATOM 1414 C CA . ASP A 1 183 ? -35.954 -11.671 19.520 1.00 53.16 183 ASP A CA 1
ATOM 1415 C C . ASP A 1 183 ? -37.307 -10.976 19.270 1.00 53.16 183 ASP A C 1
ATOM 1417 O O . ASP A 1 183 ? -37.758 -10.198 20.150 1.00 53.16 183 ASP A O 1
#

InterPro domains:
  IPR049680 Choline/ethanolamine transporter FLVCR1-2/SLC49-like [PTHR10924] (85-177)

Secondary structure (DSSP, 8-state):
-HHHHHH-PPPSS-SSHHHHSPPPPHHHHHHHHHT-HHHHHHHHHHHHHHHHHHHHHHHHHHHHGGGTTT---S--HHHHHHHHHHHHHHHHHHHHHHHHHHHHHHHHHHHTTTS-HHHHHHHHHHHHHHHHHHHHHHHTSTT--SSHHHHHHHHHHHHHHHHHHHPPP--HHHHHHHHT---